Protein AF-A0A933CTC1-F1 (afdb_monomer)

pLDDT: mean 78.0, std 17.86, range [38.78, 96.69]

Solvent-accessible surface area (backbone atoms only — not comparable to full-atom values): 8251 Å² total; per-residue (Å²): 125,55,72,43,81,31,97,53,29,68,60,52,48,50,54,40,37,76,73,68,24,50,52,48,71,61,61,88,62,86,81,54,78,80,49,55,44,74,33,27,29,44,41,97,91,47,62,40,29,49,30,32,75,90,43,45,88,72,47,87,87,56,53,71,68,67,48,43,73,72,72,48,79,90,78,82,81,82,68,85,64,52,72,64,56,78,40,74,60,32,56,50,54,51,48,53,52,52,49,51,52,53,50,50,54,52,50,52,63,58,52,74,74,55,83,74,81,84,77,66,95,67,94,69,85,82,78,90,76,90,132

Secondary structure (DSSP, 8-state):
--EEEESSHHHHHHHHHHTT-EESS----SS-TTS-TTTEEEETTEEEEEEEGGGGGG-SSS-HHHHHHHHS-TTSSS--S-GGGGSHHHHHHHHHHHHHHHHHHHHHHHHTTSPPP---SS---------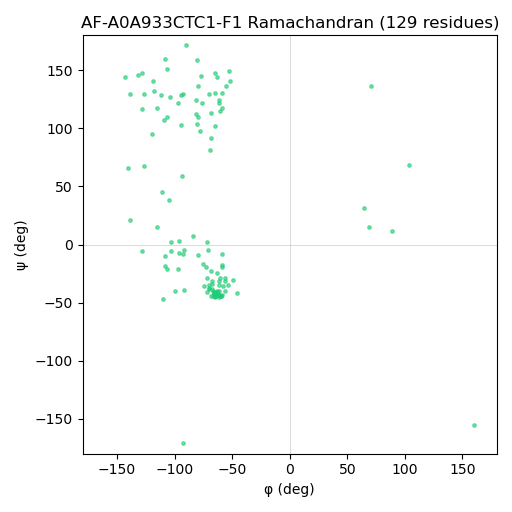

Foldseek 3Di:
DAEDEDQCLVVVQVVVVVVVKDAQPQPDDPDCVQADRNQWIDDPVGIYGYHYPVCQCSDDPDDPVNVCVPPPPPDDPPCVVPCVCVDPVVVVVVVVVVVVVVVVVVVVVVVVPDDDDDDDPDPDDDDDDDD

Radius of gyration: 32.39 Å; Cα contacts (8 Å, |Δi|>4): 116; chains: 1; bounding box: 46×61×82 Å

Sequence (131 aa):
MPEQISKYPEVTLEVLKGAGAVCGQGAQQKILKKCPADRFCSLPTGEICVYGIKQIPQMTQITRQELAQVVCPKGEKAAVISPALAGVDGLMLGALFLAGLAVGTTWQKLRTGAPRPHVNADGQREKREGE

Structure (mmCIF, N/CA/C/O backbone):
data_AF-A0A933CTC1-F1
#
_entry.id   AF-A0A933CTC1-F1
#
loop_
_atom_site.group_PDB
_atom_site.id
_atom_site.type_symbol
_atom_site.label_atom_id
_atom_site.label_alt_id
_atom_site.label_comp_id
_atom_site.label_asym_id
_atom_site.label_entity_id
_atom_site.label_seq_id
_atom_site.pdbx_PDB_ins_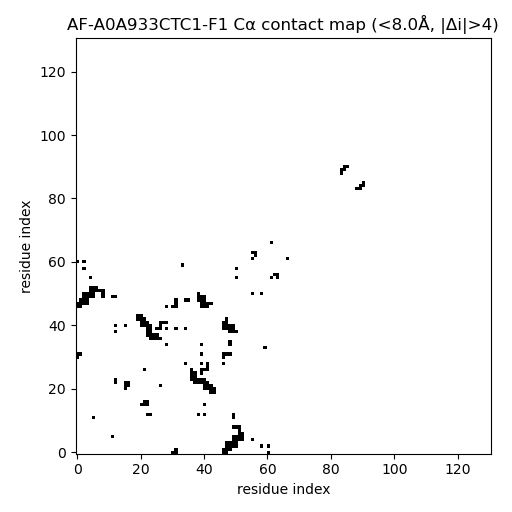code
_atom_site.Cartn_x
_atom_site.Cartn_y
_atom_site.Cartn_z
_atom_site.occupancy
_atom_site.B_iso_or_equiv
_atom_site.auth_seq_id
_atom_site.auth_comp_id
_atom_site.auth_asym_id
_atom_site.auth_atom_id
_atom_site.pdbx_PDB_model_num
ATOM 1 N N . MET A 1 1 ? 6.375 0.234 12.278 1.00 59.88 1 MET A N 1
ATOM 2 C CA . MET A 1 1 ? 5.078 0.650 11.700 1.00 59.88 1 MET A CA 1
ATOM 3 C C . MET A 1 1 ? 4.687 -0.487 10.750 1.00 59.88 1 MET A C 1
ATOM 5 O O . MET A 1 1 ? 5.509 -0.916 9.967 1.00 59.88 1 MET A O 1
ATOM 9 N N . PRO A 1 2 ? 3.572 -1.199 10.909 1.00 85.75 2 PRO A N 1
ATOM 10 C CA . PRO A 1 2 ? 3.275 -2.283 9.965 1.00 85.75 2 PRO A CA 1
ATOM 11 C C . PRO A 1 2 ? 2.694 -1.695 8.674 1.00 85.75 2 PRO A C 1
ATOM 13 O O . PRO A 1 2 ? 1.582 -1.172 8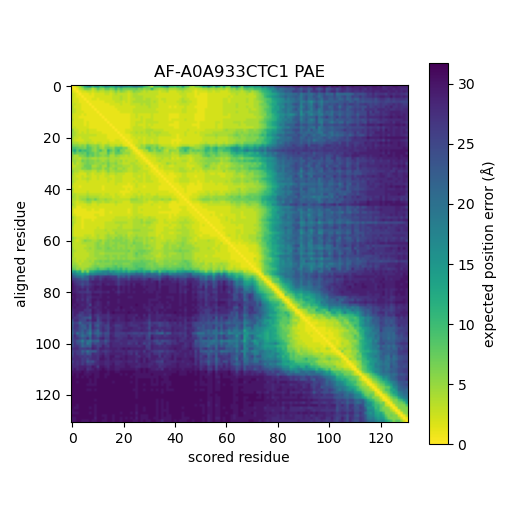.675 1.00 85.75 2 PRO A O 1
ATOM 16 N N . GLU A 1 3 ? 3.456 -1.732 7.580 1.00 91.81 3 GLU A N 1
ATOM 17 C CA . GLU A 1 3 ? 2.951 -1.426 6.236 1.00 91.81 3 GLU A CA 1
ATOM 18 C C . GLU A 1 3 ? 2.961 -2.721 5.419 1.00 91.81 3 GLU A C 1
ATOM 20 O O . GLU A 1 3 ? 3.978 -3.412 5.362 1.00 91.81 3 GLU A O 1
ATOM 25 N N . GLN A 1 4 ? 1.835 -3.057 4.794 1.00 92.81 4 GLN A N 1
ATOM 26 C CA . GLN A 1 4 ? 1.677 -4.263 3.985 1.00 92.81 4 GLN A CA 1
ATOM 27 C C . GLN A 1 4 ? 1.352 -3.890 2.540 1.00 92.81 4 GLN A C 1
ATOM 29 O O . GLN A 1 4 ? 0.447 -3.097 2.284 1.00 92.81 4 GLN A O 1
ATOM 34 N N . ILE A 1 5 ? 2.055 -4.513 1.592 1.00 94.38 5 ILE A N 1
ATOM 35 C CA . ILE A 1 5 ? 1.757 -4.417 0.160 1.00 94.38 5 ILE A CA 1
ATOM 36 C C . ILE A 1 5 ? 0.835 -5.578 -0.221 1.00 94.38 5 ILE A C 1
ATOM 38 O O . ILE A 1 5 ? 1.125 -6.736 0.073 1.00 94.38 5 ILE A O 1
ATOM 42 N N . SER A 1 6 ? -0.267 -5.280 -0.903 1.00 95.19 6 SER A N 1
ATOM 43 C CA . SER A 1 6 ? -1.226 -6.257 -1.416 1.00 95.19 6 SER A CA 1
ATOM 44 C C . SER A 1 6 ? -1.490 -6.022 -2.901 1.00 95.19 6 SER A C 1
ATOM 46 O O . SER A 1 6 ? -1.489 -4.892 -3.389 1.00 95.19 6 SER A O 1
ATOM 48 N N . LYS A 1 7 ? -1.759 -7.096 -3.649 1.00 95.88 7 LYS A N 1
ATOM 49 C CA . LYS A 1 7 ? -2.299 -6.982 -5.014 1.00 95.88 7 LYS A CA 1
ATOM 50 C C . LYS A 1 7 ? -3.764 -6.527 -5.000 1.00 95.88 7 LYS A C 1
ATOM 52 O O . LYS A 1 7 ? -4.198 -5.856 -5.931 1.00 95.88 7 LYS A O 1
ATOM 57 N N . TYR A 1 8 ? -4.490 -6.868 -3.936 1.00 96.69 8 TYR A N 1
ATOM 58 C CA . TYR A 1 8 ? -5.908 -6.566 -3.748 1.00 96.69 8 TYR A CA 1
ATOM 59 C C . TYR A 1 8 ? -6.114 -5.854 -2.404 1.00 96.69 8 TYR A C 1
ATOM 61 O O . TYR A 1 8 ? -6.689 -6.438 -1.484 1.00 96.69 8 TYR A O 1
ATOM 69 N N . PRO A 1 9 ? -5.606 -4.616 -2.254 1.00 95.94 9 PRO A N 1
ATOM 70 C CA . PRO A 1 9 ? -5.685 -3.887 -0.989 1.00 95.94 9 PRO A CA 1
ATOM 71 C C . PRO A 1 9 ? -7.122 -3.788 -0.458 1.00 95.94 9 PRO A C 1
ATOM 73 O O . PRO A 1 9 ? -7.345 -3.920 0.736 1.00 95.94 9 PRO A O 1
ATOM 76 N N . GLU A 1 10 ? -8.101 -3.667 -1.344 1.00 95.56 10 GLU A N 1
ATOM 77 C CA . GLU A 1 10 ? -9.501 -3.417 -1.008 1.00 95.56 10 GLU A CA 1
ATOM 78 C C . GLU A 1 10 ? -10.127 -4.667 -0.386 1.00 95.56 10 GLU A C 1
ATOM 80 O O . GLU A 1 10 ? -10.795 -4.576 0.640 1.00 95.56 10 GLU A O 1
ATOM 85 N N . VAL A 1 11 ? -9.797 -5.841 -0.936 1.00 96.38 11 VAL A N 1
ATOM 86 C CA . VAL A 1 11 ? -10.169 -7.142 -0.366 1.00 96.38 11 VAL A CA 1
ATOM 87 C C . VAL A 1 11 ? -9.473 -7.349 0.977 1.00 96.38 11 VAL A C 1
ATOM 89 O O . VAL A 1 11 ? -10.083 -7.813 1.931 1.00 96.38 11 VAL A O 1
ATOM 92 N N . THR A 1 12 ? -8.196 -6.972 1.093 1.00 96.06 12 THR A N 1
ATOM 93 C CA . THR A 1 12 ? -7.474 -7.059 2.370 1.00 96.06 12 THR A CA 1
ATOM 94 C C . THR A 1 12 ? -8.125 -6.179 3.443 1.00 96.06 12 THR A C 1
ATOM 96 O O . THR A 1 12 ? -8.319 -6.637 4.565 1.00 96.06 12 THR A O 1
ATOM 99 N N . LEU A 1 13 ? -8.516 -4.946 3.108 1.00 95.06 13 LEU A N 1
ATOM 100 C CA . LEU A 1 13 ? -9.244 -4.059 4.018 1.00 95.06 13 LEU A CA 1
ATOM 101 C C . LEU A 1 13 ? -10.600 -4.655 4.422 1.00 95.06 13 LEU A C 1
ATOM 103 O O . LEU A 1 13 ? -10.982 -4.549 5.584 1.00 95.06 13 LEU A O 1
ATOM 107 N N . GLU A 1 14 ? -11.325 -5.285 3.497 1.00 95.56 14 GLU A N 1
ATOM 108 C CA . GLU A 1 14 ? -12.599 -5.957 3.781 1.00 95.56 14 GLU A CA 1
ATOM 109 C C . GLU A 1 14 ? -12.431 -7.153 4.726 1.00 95.56 14 GLU A C 1
ATOM 111 O O . GLU A 1 14 ? -13.157 -7.262 5.712 1.00 95.56 14 GLU A O 1
ATOM 116 N N . VAL A 1 15 ? -11.419 -7.993 4.497 1.00 95.81 15 VAL A N 1
ATOM 117 C CA . VAL A 1 15 ? -11.081 -9.115 5.389 1.00 95.81 15 VAL A CA 1
ATOM 118 C C . VAL A 1 15 ? -10.740 -8.612 6.791 1.00 95.81 15 VAL A C 1
ATOM 120 O O . VAL A 1 15 ? -11.228 -9.158 7.780 1.00 95.81 15 VAL A O 1
ATOM 123 N N . LEU A 1 16 ? -9.949 -7.541 6.894 1.00 94.94 16 LEU A N 1
ATOM 124 C CA . LEU A 1 16 ? -9.611 -6.937 8.182 1.00 94.94 16 LEU A CA 1
ATOM 125 C C . LEU A 1 16 ? -10.851 -6.373 8.886 1.00 94.94 16 LEU A C 1
ATOM 127 O O . LEU A 1 16 ? -11.008 -6.586 10.086 1.00 94.94 16 LEU A O 1
ATOM 131 N N . LYS A 1 17 ? -11.765 -5.721 8.155 1.00 94.12 17 LYS A N 1
ATOM 132 C CA . LYS A 1 17 ? -13.058 -5.277 8.705 1.00 94.12 17 LYS A CA 1
ATOM 133 C C . LYS A 1 17 ? -13.885 -6.450 9.225 1.00 94.12 17 LYS A C 1
ATOM 135 O O . LYS A 1 17 ? -14.408 -6.372 10.332 1.00 94.12 17 LYS A O 1
ATOM 140 N N . GLY A 1 18 ? -13.958 -7.547 8.469 1.00 94.25 18 GLY A N 1
ATOM 141 C CA . GLY A 1 18 ? -14.629 -8.781 8.890 1.00 94.25 18 GLY A CA 1
ATOM 142 C C . GLY A 1 18 ? -14.019 -9.402 10.152 1.00 94.25 18 GLY A C 1
ATOM 143 O O . GLY A 1 18 ? -14.733 -9.997 10.952 1.00 94.25 18 GLY A O 1
ATOM 144 N N . ALA A 1 19 ? -12.719 -9.194 10.376 1.00 92.88 19 ALA A N 1
ATOM 145 C CA . ALA A 1 19 ? -12.005 -9.590 11.590 1.00 92.88 19 ALA A CA 1
ATOM 146 C C . ALA A 1 19 ? -12.124 -8.575 12.751 1.00 92.88 19 ALA A C 1
ATOM 148 O O . ALA A 1 19 ? -11.447 -8.722 13.768 1.00 92.88 19 ALA A O 1
ATOM 149 N N . GLY A 1 20 ? -12.964 -7.542 12.616 1.00 91.69 20 GLY A N 1
ATOM 150 C CA . GLY A 1 20 ? -13.211 -6.540 13.656 1.00 91.69 20 GLY A CA 1
ATOM 151 C C . GLY A 1 20 ? -12.274 -5.330 13.627 1.00 91.69 20 GLY A C 1
ATOM 152 O O . GLY A 1 20 ? -12.261 -4.552 14.580 1.00 91.69 20 GLY A O 1
ATOM 153 N N . ALA A 1 21 ? -11.490 -5.143 12.562 1.00 94.06 21 ALA A N 1
ATOM 154 C CA . ALA A 1 21 ? -10.695 -3.932 12.388 1.00 94.06 21 ALA A CA 1
ATOM 155 C C . ALA A 1 21 ? -11.558 -2.746 11.929 1.00 94.06 21 ALA A C 1
ATOM 157 O O . ALA A 1 21 ? -12.457 -2.879 11.097 1.00 94.06 21 ALA A O 1
ATOM 158 N N . VAL A 1 22 ? -11.222 -1.545 12.395 1.00 93.88 22 VAL A N 1
ATOM 159 C CA . VAL A 1 22 ? -11.821 -0.297 11.909 1.00 93.88 22 VAL A CA 1
ATOM 160 C C . VAL A 1 22 ? -10.924 0.278 10.819 1.00 93.88 22 VAL A C 1
ATOM 162 O O . VAL A 1 22 ? -9.869 0.846 11.104 1.00 93.88 22 VAL A O 1
ATOM 165 N N . CYS A 1 23 ? -11.337 0.113 9.562 1.00 93.25 23 CYS A N 1
ATOM 166 C CA . CYS A 1 23 ? -10.542 0.470 8.386 1.00 93.25 23 CYS A CA 1
ATOM 167 C C . CYS A 1 23 ? -11.214 1.534 7.515 1.00 93.25 23 CYS A C 1
ATOM 169 O O . CYS A 1 23 ? -12.416 1.449 7.251 1.00 93.25 23 CYS A O 1
ATOM 171 N N . GLY A 1 24 ? -10.434 2.479 6.982 1.00 83.31 24 GLY A N 1
ATOM 172 C CA . GLY A 1 24 ? -10.905 3.436 5.969 1.00 83.31 24 GLY A CA 1
ATOM 173 C C . GLY A 1 24 ? -11.918 4.472 6.470 1.00 83.31 24 GLY A C 1
ATOM 174 O O . GLY A 1 24 ? -12.600 5.102 5.671 1.00 83.31 24 GLY A O 1
ATOM 175 N N . GLN A 1 25 ? -12.047 4.620 7.790 1.00 82.50 25 GLN A N 1
ATOM 176 C CA . GLN A 1 25 ? -13.008 5.517 8.448 1.00 82.50 25 GLN A CA 1
ATOM 177 C C . GLN A 1 25 ? -12.310 6.642 9.228 1.00 82.50 25 GLN A C 1
ATOM 179 O O . GLN A 1 25 ? -12.920 7.276 10.082 1.00 82.50 25 GLN A O 1
ATOM 184 N N . GLY A 1 26 ? -11.012 6.869 8.988 1.00 74.94 26 GLY A N 1
ATOM 185 C CA . GLY A 1 26 ? -10.248 7.879 9.729 1.00 74.94 26 GLY A CA 1
ATOM 186 C C . GLY A 1 26 ? -10.121 7.569 11.224 1.00 74.94 26 GLY A C 1
ATOM 187 O O . GLY A 1 26 ? -10.070 8.487 12.039 1.00 74.94 26 GLY A O 1
ATOM 188 N N . ALA A 1 27 ? -10.084 6.281 11.588 1.00 82.94 27 ALA A N 1
ATOM 189 C CA . ALA A 1 27 ? -9.862 5.852 12.963 1.00 82.94 27 ALA A CA 1
ATOM 190 C C . ALA A 1 27 ? -8.589 6.491 13.543 1.00 82.94 27 ALA A C 1
ATOM 192 O O . ALA A 1 27 ? -7.628 6.775 12.823 1.00 82.94 27 ALA A O 1
ATOM 193 N N . GLN A 1 28 ? -8.591 6.726 14.855 1.00 84.50 28 GLN A N 1
ATOM 194 C CA . GLN A 1 28 ? -7.502 7.432 15.517 1.00 84.50 28 GLN A CA 1
ATOM 195 C C . GLN A 1 28 ? -6.181 6.671 15.346 1.00 84.50 28 GLN A C 1
ATOM 197 O O . GLN A 1 28 ? -6.006 5.578 15.877 1.00 84.50 28 GLN A O 1
ATOM 202 N N . GLN A 1 29 ? -5.236 7.282 14.634 1.00 89.31 29 GLN A N 1
ATOM 203 C CA . GLN A 1 29 ? -3.897 6.736 14.439 1.00 89.31 29 GLN A CA 1
ATOM 204 C C . GLN A 1 29 ? -3.057 7.055 15.674 1.00 89.31 29 GLN A C 1
ATOM 206 O O . GLN A 1 29 ? -2.755 8.225 15.928 1.00 89.31 29 GLN A O 1
ATOM 211 N N . LYS A 1 30 ? -2.676 6.058 16.468 1.00 86.81 30 LYS A N 1
ATOM 212 C CA . LYS A 1 30 ? -1.789 6.207 17.632 1.00 86.81 30 LYS A CA 1
ATOM 213 C C . LYS A 1 30 ? -0.333 5.994 17.236 1.00 86.81 30 LYS A C 1
ATOM 215 O O . LYS A 1 30 ? 0.517 6.754 17.693 1.00 86.81 30 LYS A O 1
ATOM 220 N N . ILE A 1 31 ? -0.063 5.036 16.352 1.00 85.94 31 ILE A N 1
ATOM 221 C CA . ILE A 1 31 ? 1.285 4.621 15.944 1.00 85.94 31 ILE A CA 1
ATOM 222 C C . ILE A 1 31 ? 1.562 5.041 14.495 1.00 85.94 31 ILE A C 1
ATOM 224 O O . ILE A 1 31 ? 2.605 5.630 14.209 1.00 85.94 31 ILE A O 1
ATOM 228 N N . LEU A 1 32 ? 0.637 4.790 13.565 1.00 84.50 32 LEU A N 1
ATOM 229 C CA . LEU A 1 32 ? 0.873 4.979 12.129 1.00 84.50 32 LEU A CA 1
ATOM 230 C C . LEU A 1 32 ? 0.434 6.358 11.620 1.00 84.50 32 LEU A C 1
ATOM 232 O O . LEU A 1 32 ? -0.361 6.448 10.697 1.00 84.50 32 LEU A O 1
ATOM 236 N N . LYS A 1 33 ? 0.990 7.441 12.177 1.00 87.75 33 LYS A N 1
ATOM 237 C CA . LYS A 1 33 ? 0.579 8.847 11.924 1.00 87.75 33 LYS A CA 1
ATOM 238 C C . LYS A 1 33 ? 0.643 9.337 10.469 1.00 87.75 33 LYS A C 1
ATOM 240 O O . LYS A 1 33 ? 0.113 10.398 10.159 1.00 87.75 33 LYS A O 1
ATOM 245 N N . LYS A 1 34 ? 1.377 8.633 9.606 1.00 88.31 34 LYS A N 1
ATOM 246 C CA . LYS A 1 34 ? 1.569 8.987 8.188 1.00 88.31 34 LYS A CA 1
ATOM 247 C C . LYS A 1 34 ? 0.720 8.128 7.250 1.00 88.31 34 LYS A C 1
ATOM 249 O O . LYS A 1 34 ? 0.817 8.271 6.036 1.00 88.31 34 LYS A O 1
ATOM 254 N N . CYS A 1 35 ? -0.088 7.228 7.805 1.00 89.50 35 CYS A N 1
ATOM 255 C CA . CYS A 1 35 ? -0.930 6.349 7.021 1.00 89.50 35 CYS A CA 1
ATOM 256 C C . CYS A 1 35 ? -2.064 7.146 6.365 1.00 89.50 35 CYS A C 1
ATOM 258 O O . CYS A 1 35 ? -2.779 7.862 7.076 1.00 89.50 35 CYS A O 1
ATOM 260 N N . PRO A 1 36 ? -2.297 7.010 5.051 1.00 90.12 36 PRO A N 1
ATOM 261 C CA . PRO A 1 36 ? -3.500 7.538 4.428 1.00 90.12 36 PRO A CA 1
ATOM 262 C C . PRO A 1 36 ? -4.750 6.983 5.118 1.00 90.12 36 PRO A C 1
ATOM 264 O O . PRO A 1 36 ? -4.828 5.792 5.425 1.00 90.12 36 PRO A O 1
ATOM 267 N N . ALA A 1 37 ? -5.731 7.846 5.381 1.00 90.50 37 ALA A N 1
ATOM 268 C CA . ALA A 1 37 ? -6.908 7.487 6.171 1.00 90.50 37 ALA A CA 1
ATOM 269 C C . ALA A 1 37 ? -7.739 6.352 5.543 1.00 90.50 37 ALA A C 1
ATOM 271 O O . ALA A 1 37 ? -8.323 5.551 6.270 1.00 90.50 37 ALA A O 1
ATOM 272 N N . ASP A 1 38 ? -7.758 6.257 4.212 1.00 92.12 38 ASP A N 1
ATOM 273 C CA . ASP A 1 38 ? -8.437 5.215 3.434 1.00 92.12 38 ASP A CA 1
ATOM 274 C C . ASP A 1 38 ? -7.698 3.864 3.453 1.00 92.12 38 ASP A C 1
ATOM 276 O O . ASP A 1 38 ? -8.289 2.830 3.148 1.00 92.12 38 ASP A O 1
ATOM 280 N N . ARG A 1 39 ? -6.416 3.863 3.840 1.00 93.62 39 ARG A N 1
ATOM 281 C CA . ARG A 1 39 ? -5.533 2.682 3.897 1.00 93.62 39 ARG A CA 1
ATOM 282 C C . ARG A 1 39 ? -5.210 2.226 5.312 1.00 93.62 39 ARG A C 1
ATOM 284 O O . ARG A 1 39 ? -4.636 1.154 5.498 1.00 93.62 39 ARG A O 1
ATOM 291 N N . PHE A 1 40 ? -5.572 3.039 6.294 1.00 94.94 40 PHE A N 1
ATOM 292 C CA . PHE A 1 40 ? -5.366 2.765 7.701 1.00 94.94 40 PHE A CA 1
ATOM 293 C C . PHE A 1 40 ? -6.425 1.809 8.250 1.00 94.94 40 PHE A C 1
ATOM 295 O O . PHE A 1 40 ? -7.625 1.991 8.019 1.00 94.94 40 PHE A O 1
ATOM 302 N N . CYS A 1 41 ? -5.966 0.845 9.044 1.00 94.88 41 CYS A N 1
ATOM 303 C CA . CYS A 1 41 ? -6.786 -0.033 9.862 1.00 94.88 41 CYS A CA 1
ATOM 304 C C . CYS A 1 41 ? -6.311 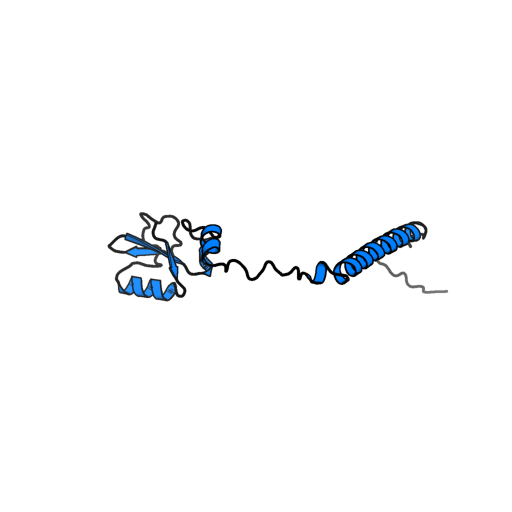-0.000 11.316 1.00 94.88 41 CYS A C 1
ATOM 306 O O . CYS A 1 41 ? -5.133 -0.236 11.601 1.00 94.88 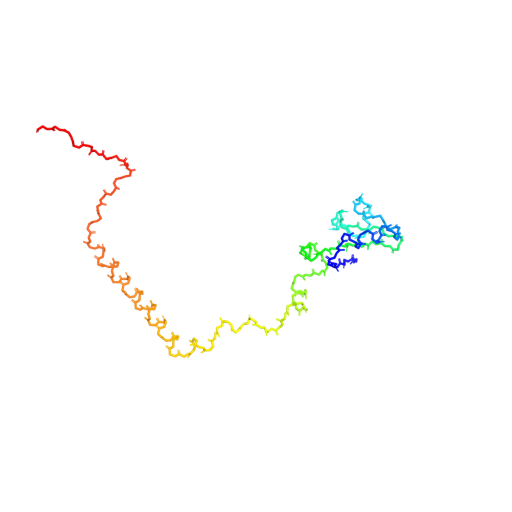41 CYS A O 1
ATOM 308 N N . SER A 1 42 ? -7.250 0.212 12.235 1.00 94.75 42 SER A N 1
ATOM 309 C CA . SER A 1 42 ? -7.052 -0.011 13.666 1.00 94.75 42 SER A CA 1
ATOM 310 C C . SER A 1 42 ? -7.591 -1.391 14.043 1.00 94.75 42 SER A C 1
ATOM 312 O O . SER A 1 42 ? -8.759 -1.689 13.796 1.00 94.75 42 SER A O 1
ATOM 314 N N . LEU A 1 43 ? -6.735 -2.240 14.605 1.00 92.50 43 LEU A N 1
ATOM 315 C CA . LEU A 1 43 ? -7.044 -3.582 15.094 1.00 92.50 43 LEU A CA 1
ATOM 316 C C . LEU A 1 43 ? -7.010 -3.603 16.630 1.00 92.50 43 LEU A C 1
ATOM 318 O O . LEU A 1 43 ? -6.307 -2.792 17.236 1.00 92.50 43 LEU A O 1
ATOM 322 N N . PRO A 1 44 ? -7.659 -4.587 17.283 1.00 88.75 44 PRO A N 1
ATOM 323 C CA . PRO A 1 44 ? -7.535 -4.776 18.731 1.00 88.75 44 PRO A CA 1
ATOM 324 C C . PRO A 1 44 ? -6.083 -4.949 19.200 1.00 88.75 44 PRO A C 1
ATOM 326 O O . PRO A 1 44 ? -5.727 -4.548 20.303 1.00 88.75 44 PRO A O 1
ATOM 329 N N . THR A 1 45 ? -5.240 -5.540 18.351 1.00 89.50 45 THR A N 1
ATOM 330 C CA . THR A 1 45 ? -3.837 -5.855 18.646 1.00 89.50 45 THR A CA 1
ATOM 331 C C . THR A 1 45 ? -2.846 -4.807 18.145 1.00 89.50 45 THR A C 1
ATOM 333 O O . THR A 1 45 ? -1.658 -4.910 18.446 1.00 89.50 45 THR A O 1
ATOM 336 N N . GLY A 1 46 ? -3.283 -3.801 17.382 1.00 91.25 46 GLY A N 1
ATOM 337 C CA . GLY A 1 46 ? -2.367 -2.815 16.817 1.00 91.25 46 GLY A CA 1
ATOM 338 C C . GLY A 1 46 ? -2.927 -2.043 15.631 1.00 91.25 46 GLY A C 1
ATOM 339 O O . GLY A 1 46 ? -4.128 -1.877 15.470 1.00 91.25 46 GLY A O 1
ATOM 340 N N . GLU A 1 47 ? -2.032 -1.541 14.792 1.00 93.00 47 GLU A N 1
ATOM 341 C CA . GLU A 1 47 ? -2.372 -0.726 13.628 1.00 93.00 47 GLU A CA 1
ATOM 342 C C . GLU A 1 47 ? -1.633 -1.247 12.400 1.00 93.00 47 GLU A C 1
ATOM 344 O O . GLU A 1 47 ? -0.491 -1.701 12.512 1.00 93.00 47 GLU A O 1
ATOM 349 N N . ILE A 1 48 ? -2.263 -1.152 11.230 1.00 93.94 48 ILE A N 1
ATOM 350 C CA . ILE A 1 48 ? -1.657 -1.546 9.955 1.00 93.94 48 ILE A CA 1
ATOM 351 C C . ILE A 1 48 ? -2.081 -0.600 8.830 1.00 93.94 48 ILE A C 1
ATOM 353 O O . ILE A 1 48 ? -3.220 -0.127 8.788 1.00 93.94 48 ILE A O 1
ATOM 357 N N . CYS A 1 49 ? -1.158 -0.345 7.907 1.00 94.25 49 CYS A N 1
ATOM 358 C CA . CYS A 1 49 ? -1.444 0.303 6.633 1.00 94.25 49 CYS A CA 1
ATOM 359 C C . CYS A 1 49 ? -1.445 -0.729 5.515 1.00 94.25 49 CYS A C 1
ATOM 361 O O . CYS A 1 49 ? -0.459 -1.447 5.332 1.00 94.25 49 CYS A O 1
ATOM 363 N N . VAL A 1 50 ? -2.523 -0.769 4.740 1.00 95.69 50 VAL A N 1
ATOM 364 C CA . VAL A 1 50 ? -2.654 -1.675 3.599 1.00 95.69 50 VAL A CA 1
ATOM 365 C C . VAL A 1 50 ? -2.529 -0.880 2.306 1.00 95.69 50 VAL A C 1
ATOM 367 O O . VAL A 1 50 ? -3.423 -0.123 1.930 1.00 95.69 50 VAL A O 1
ATOM 370 N N . TYR A 1 51 ? -1.422 -1.079 1.600 1.00 95.25 51 TYR A N 1
ATOM 371 C CA . TYR A 1 51 ? -1.126 -0.429 0.328 1.00 95.25 51 TYR A CA 1
ATOM 372 C C . TYR A 1 51 ? -1.268 -1.397 -0.840 1.00 95.25 51 TYR A C 1
ATOM 374 O O . TYR A 1 51 ? -1.027 -2.597 -0.723 1.00 95.25 51 TYR A O 1
ATOM 382 N N . GLY A 1 52 ? -1.620 -0.862 -2.002 1.00 94.94 52 GLY A N 1
ATOM 383 C CA . GLY A 1 52 ? -1.463 -1.551 -3.273 1.00 94.94 52 GLY A CA 1
ATOM 384 C C . GLY A 1 52 ? -0.116 -1.274 -3.919 1.00 94.94 52 GLY A C 1
ATOM 385 O O . GLY A 1 52 ? 0.626 -0.373 -3.529 1.00 94.94 52 GLY A O 1
ATOM 386 N N . ILE A 1 53 ? 0.160 -2.003 -4.999 1.00 93.25 53 ILE A N 1
ATOM 387 C CA . ILE A 1 53 ? 1.390 -1.849 -5.790 1.00 93.25 53 ILE A CA 1
ATOM 388 C C . ILE A 1 53 ? 1.559 -0.398 -6.284 1.00 93.25 53 ILE A C 1
ATOM 390 O O . ILE A 1 53 ? 2.647 0.167 -6.240 1.00 93.25 53 ILE A O 1
ATOM 394 N N . LYS A 1 54 ? 0.471 0.262 -6.702 1.00 92.38 54 LYS A N 1
ATOM 395 C CA . LYS A 1 54 ? 0.525 1.656 -7.177 1.00 92.38 54 LYS A CA 1
ATOM 396 C C . LYS A 1 54 ? 0.837 2.661 -6.062 1.00 92.38 54 LYS A C 1
ATOM 398 O O . LYS A 1 54 ? 1.324 3.748 -6.360 1.00 92.38 54 LYS A O 1
ATOM 403 N N . GLN A 1 55 ? 0.572 2.309 -4.803 1.00 92.56 55 GLN A N 1
ATOM 404 C CA . GLN A 1 55 ? 0.823 3.165 -3.644 1.00 92.56 55 GLN A CA 1
ATOM 405 C C . GLN A 1 55 ? 2.155 2.874 -2.938 1.00 92.56 55 GLN A C 1
ATOM 407 O O . GLN A 1 55 ? 2.460 3.558 -1.968 1.00 92.56 55 GLN A O 1
ATOM 412 N N . ILE A 1 56 ? 2.990 1.953 -3.439 1.00 91.50 56 ILE A N 1
ATOM 413 C CA . ILE A 1 56 ? 4.352 1.725 -2.914 1.00 91.50 56 ILE A CA 1
ATOM 414 C C . ILE A 1 56 ? 5.129 3.040 -2.693 1.00 91.50 56 ILE A C 1
ATOM 416 O O . ILE A 1 56 ? 5.747 3.191 -1.647 1.00 91.50 56 ILE A O 1
ATOM 420 N N . PRO A 1 57 ? 5.079 4.045 -3.592 1.00 90.94 57 PRO A N 1
ATOM 421 C CA . PRO A 1 57 ? 5.739 5.330 -3.356 1.00 90.94 57 PRO A CA 1
ATOM 422 C C . PRO A 1 57 ? 5.321 6.118 -2.112 1.00 90.94 57 PRO A C 1
ATOM 424 O O . PRO A 1 57 ? 6.021 7.057 -1.750 1.00 90.94 57 PRO A O 1
ATOM 427 N N . GLN A 1 58 ? 4.154 5.816 -1.548 1.00 90.44 58 GLN A N 1
ATOM 428 C CA . GLN A 1 58 ? 3.579 6.496 -0.386 1.00 90.44 58 GLN A CA 1
ATOM 429 C C . GLN A 1 58 ? 3.965 5.802 0.926 1.00 90.44 58 GLN A C 1
ATOM 431 O O . GLN A 1 58 ? 3.667 6.322 2.000 1.00 90.44 58 GLN A O 1
ATOM 436 N N . MET A 1 59 ? 4.598 4.629 0.837 1.00 90.25 59 MET A N 1
ATOM 437 C CA . MET A 1 59 ? 5.139 3.906 1.979 1.00 90.25 59 MET A CA 1
ATOM 438 C C . MET A 1 59 ? 6.276 4.697 2.615 1.00 90.25 59 MET A C 1
ATOM 440 O O . MET A 1 59 ? 7.017 5.412 1.936 1.00 90.25 59 MET A O 1
ATOM 444 N N . THR A 1 60 ? 6.418 4.565 3.928 1.00 88.38 60 THR A N 1
ATOM 445 C CA . THR A 1 60 ? 7.435 5.303 4.685 1.00 88.38 60 THR A CA 1
ATOM 446 C C . THR A 1 60 ? 8.571 4.420 5.171 1.00 88.38 60 THR A C 1
ATOM 448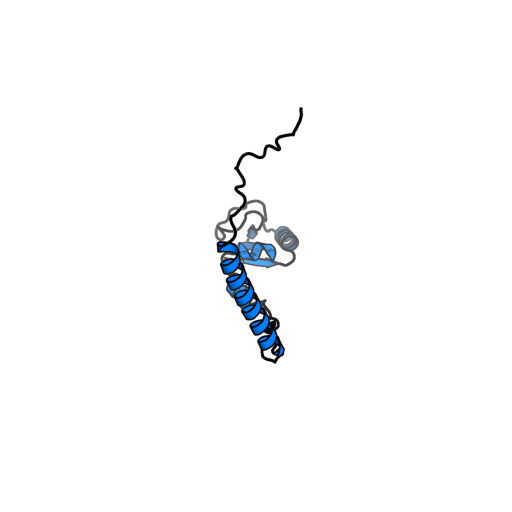 O O . THR A 1 60 ? 9.637 4.943 5.490 1.00 88.38 60 THR A O 1
ATOM 451 N N . GLN A 1 61 ? 8.371 3.100 5.208 1.00 87.50 61 GLN A N 1
ATOM 452 C CA . GLN A 1 61 ? 9.387 2.163 5.697 1.00 87.50 61 GLN A CA 1
ATOM 453 C C . GLN A 1 61 ? 10.075 1.356 4.611 1.00 87.50 61 GLN A C 1
ATOM 455 O O . GLN A 1 61 ? 11.152 0.837 4.868 1.00 87.50 61 GLN A O 1
ATOM 460 N N . ILE A 1 62 ? 9.463 1.229 3.433 1.00 88.44 62 ILE A N 1
ATOM 461 C CA . ILE A 1 62 ? 10.074 0.538 2.298 1.00 88.44 62 ILE A CA 1
ATOM 462 C C . ILE A 1 62 ? 10.296 1.554 1.189 1.00 88.44 62 ILE A C 1
ATOM 464 O O . ILE A 1 62 ? 9.348 2.135 0.657 1.00 88.44 62 ILE A O 1
ATOM 468 N N . THR A 1 63 ? 11.556 1.767 0.830 1.00 88.44 63 THR A N 1
ATOM 469 C CA . THR A 1 63 ? 11.931 2.643 -0.279 1.00 88.44 63 THR A CA 1
ATOM 470 C C . THR A 1 63 ? 11.789 1.926 -1.620 1.00 88.44 63 THR A C 1
ATOM 472 O O . THR A 1 63 ? 11.837 0.697 -1.730 1.00 88.44 63 THR A O 1
ATOM 475 N N . ARG A 1 64 ? 11.662 2.705 -2.701 1.00 88.62 64 ARG A N 1
ATOM 476 C CA . ARG A 1 64 ? 11.610 2.149 -4.063 1.00 88.62 64 ARG A CA 1
ATOM 477 C C . ARG A 1 64 ? 12.893 1.394 -4.413 1.00 88.62 64 ARG A C 1
ATOM 479 O O . ARG A 1 64 ? 12.832 0.411 -5.140 1.00 88.62 64 ARG A O 1
ATOM 486 N N . GLN A 1 65 ? 14.035 1.865 -3.919 1.00 89.69 65 GLN A N 1
ATOM 487 C CA . GLN A 1 65 ? 15.351 1.289 -4.169 1.00 89.69 65 GLN A CA 1
ATOM 488 C C . GLN A 1 65 ? 15.495 -0.075 -3.494 1.00 89.69 65 GLN A C 1
ATOM 490 O O . GLN A 1 65 ? 15.961 -1.010 -4.138 1.00 89.69 65 GLN A O 1
ATOM 495 N N . GLU A 1 66 ? 15.061 -0.206 -2.239 1.00 89.19 66 GLU A N 1
ATOM 496 C CA . GLU A 1 66 ? 15.042 -1.492 -1.529 1.00 89.19 66 GLU A CA 1
ATOM 497 C C . GLU A 1 66 ? 14.130 -2.490 -2.234 1.00 89.19 66 GLU A C 1
ATOM 499 O O . GLU A 1 66 ? 14.529 -3.625 -2.488 1.00 89.19 66 GLU A O 1
ATOM 504 N N . LEU A 1 67 ? 12.931 -2.054 -2.633 1.00 89.75 67 LEU A N 1
ATOM 505 C CA . LEU A 1 67 ? 12.013 -2.936 -3.340 1.00 89.75 67 LEU A CA 1
ATOM 506 C C . LEU A 1 67 ? 12.571 -3.357 -4.706 1.00 89.75 67 LEU A C 1
ATOM 508 O O . LEU A 1 67 ? 12.532 -4.538 -5.045 1.00 89.75 67 LEU A O 1
ATOM 512 N N . ALA A 1 68 ? 13.131 -2.418 -5.474 1.00 89.12 68 ALA A N 1
ATOM 513 C CA . ALA A 1 68 ? 13.706 -2.678 -6.793 1.00 89.12 68 ALA A CA 1
ATOM 514 C C . ALA A 1 68 ? 14.821 -3.731 -6.754 1.00 89.12 68 ALA A C 1
ATOM 516 O O . ALA A 1 68 ? 14.916 -4.544 -7.667 1.00 89.12 68 ALA A O 1
ATOM 517 N N . GLN A 1 69 ? 15.632 -3.776 -5.695 1.00 89.44 69 GLN A N 1
ATOM 518 C CA . GLN A 1 69 ? 16.687 -4.787 -5.549 1.00 89.44 69 GLN A CA 1
ATOM 519 C C . GLN A 1 69 ? 16.153 -6.225 -5.468 1.00 89.44 69 GLN A C 1
ATOM 521 O O . GLN A 1 69 ? 16.892 -7.158 -5.789 1.00 89.44 69 GLN A O 1
ATOM 526 N N . VAL A 1 70 ? 14.900 -6.392 -5.037 1.00 88.75 70 VAL A N 1
ATOM 527 C CA . VAL A 1 70 ? 14.240 -7.691 -4.851 1.00 88.75 70 VAL A CA 1
ATOM 528 C C . VAL A 1 70 ? 13.328 -8.032 -6.028 1.00 88.75 70 VAL A C 1
ATOM 530 O O . VAL A 1 70 ? 13.286 -9.183 -6.452 1.00 88.75 70 VAL A O 1
ATOM 533 N N . VAL A 1 71 ? 12.592 -7.050 -6.559 1.00 87.06 71 VAL A N 1
ATOM 534 C CA . VAL A 1 71 ? 11.545 -7.294 -7.571 1.00 87.06 71 VAL A CA 1
ATOM 535 C C . VAL A 1 71 ? 12.009 -7.078 -9.007 1.00 87.06 71 VAL A C 1
ATOM 537 O O . VAL A 1 71 ? 11.374 -7.594 -9.926 1.00 87.06 71 VAL A O 1
ATOM 540 N N . CYS A 1 72 ? 13.080 -6.311 -9.231 1.00 86.50 72 CYS A N 1
ATOM 541 C CA . CYS A 1 72 ? 13.604 -6.127 -10.577 1.00 86.50 72 CYS A CA 1
ATOM 542 C C . CYS A 1 72 ? 14.481 -7.331 -10.939 1.00 86.50 72 CYS A C 1
ATOM 544 O O . CYS A 1 72 ? 15.455 -7.605 -10.231 1.00 86.50 72 CYS A O 1
ATOM 546 N N . PRO A 1 73 ? 14.201 -8.031 -12.051 1.00 81.69 73 PRO A N 1
ATOM 547 C CA . PRO A 1 73 ? 15.081 -9.085 -12.526 1.00 81.69 73 PRO A CA 1
ATOM 548 C C . PRO A 1 73 ? 16.469 -8.494 -12.797 1.00 81.69 73 PRO A C 1
ATOM 550 O O . PRO A 1 73 ? 16.639 -7.602 -13.636 1.00 81.69 73 PRO A O 1
ATOM 553 N N . LYS A 1 74 ? 17.470 -8.971 -12.051 1.00 71.75 74 LYS A N 1
ATOM 554 C CA . LYS A 1 74 ? 18.879 -8.646 -12.281 1.00 71.75 74 LYS A CA 1
ATOM 555 C C . LYS A 1 74 ? 19.301 -9.298 -13.597 1.00 71.75 74 LYS A C 1
ATOM 557 O O . LYS A 1 74 ? 19.731 -10.441 -13.609 1.00 71.75 74 LYS A O 1
ATOM 562 N N . GLY A 1 75 ? 19.167 -8.559 -14.694 1.00 63.31 75 GLY A N 1
ATOM 563 C CA . GLY A 1 75 ? 19.823 -8.893 -15.955 1.00 63.31 75 GLY A CA 1
ATOM 564 C C . GLY A 1 75 ? 18.940 -9.515 -17.029 1.00 63.31 75 GLY A C 1
ATOM 565 O O . GLY A 1 75 ? 19.194 -10.629 -17.461 1.00 63.31 75 GLY A O 1
ATOM 566 N N . GLU A 1 76 ? 18.005 -8.734 -17.570 1.00 55.91 76 GLU A N 1
ATOM 567 C CA . GLU A 1 76 ? 17.592 -8.940 -18.970 1.00 55.91 76 GLU A CA 1
ATOM 568 C C . GLU A 1 76 ? 17.637 -7.664 -19.825 1.00 55.91 76 GLU A C 1
ATOM 570 O O . GLU A 1 76 ? 17.458 -7.720 -21.036 1.00 55.91 76 GLU A O 1
ATOM 575 N N . LYS A 1 77 ? 17.916 -6.488 -19.240 1.00 54.50 77 LYS A N 1
ATOM 576 C CA . LYS A 1 77 ? 17.935 -5.218 -19.989 1.00 54.50 77 LYS A CA 1
ATOM 577 C C . LYS A 1 77 ? 19.068 -4.287 -19.568 1.00 54.50 77 LYS A C 1
ATOM 579 O O . LYS A 1 77 ? 18.845 -3.198 -19.058 1.00 54.50 77 LYS A O 1
ATOM 584 N N . ALA A 1 78 ? 20.293 -4.727 -19.837 1.00 50.34 78 ALA A N 1
ATOM 585 C CA . ALA A 1 78 ? 21.411 -3.836 -20.161 1.00 50.34 78 ALA A CA 1
ATOM 586 C C . ALA A 1 78 ? 22.273 -4.389 -21.317 1.00 50.34 78 ALA A C 1
ATOM 588 O O . ALA A 1 78 ? 23.412 -3.983 -21.495 1.00 50.34 78 ALA A O 1
ATOM 589 N N . ALA A 1 79 ? 21.708 -5.285 -22.135 1.00 50.91 79 ALA A N 1
ATOM 590 C CA . ALA A 1 79 ? 22.232 -5.649 -23.450 1.00 50.91 79 ALA A CA 1
ATOM 591 C C . ALA A 1 79 ? 21.290 -5.124 -24.550 1.00 50.91 79 ALA A C 1
ATOM 593 O O . ALA A 1 79 ? 20.934 -5.831 -25.482 1.00 50.91 79 ALA A O 1
ATOM 594 N N . VAL A 1 80 ? 20.849 -3.866 -24.432 1.00 51.31 80 VAL A N 1
ATOM 595 C CA . VAL A 1 80 ? 20.350 -3.091 -25.589 1.00 51.31 80 VAL A CA 1
ATOM 596 C C . VAL A 1 80 ? 21.412 -2.065 -25.989 1.00 51.31 80 VAL A C 1
ATOM 598 O O . VAL A 1 80 ? 21.141 -0.927 -26.336 1.00 51.31 80 VAL A O 1
ATOM 601 N N . ILE A 1 81 ? 22.668 -2.483 -25.916 1.00 52.03 81 ILE A N 1
ATOM 602 C CA . ILE A 1 81 ? 23.635 -2.165 -26.951 1.00 52.03 81 ILE A CA 1
ATOM 603 C C . ILE A 1 81 ? 24.027 -3.552 -27.431 1.00 52.03 81 ILE A C 1
ATOM 605 O O . ILE A 1 81 ? 24.793 -4.250 -26.770 1.00 52.03 81 ILE A O 1
ATOM 609 N N . SER A 1 82 ? 23.372 -4.029 -28.491 1.00 49.81 82 SER A N 1
ATOM 610 C CA . SER A 1 82 ? 23.811 -5.268 -29.128 1.00 49.81 82 SER A CA 1
ATOM 611 C C . SER A 1 82 ? 25.310 -5.137 -29.423 1.00 49.81 82 SER A C 1
ATOM 613 O O . SER A 1 82 ? 25.725 -4.071 -29.890 1.00 49.81 82 SER A O 1
ATOM 615 N N . PRO A 1 83 ? 26.125 -6.191 -29.247 1.00 52.56 83 PRO A N 1
ATOM 616 C CA . PRO A 1 83 ? 27.512 -6.178 -29.712 1.00 52.56 83 PRO A CA 1
ATOM 617 C C . PRO A 1 83 ? 27.612 -5.945 -31.235 1.00 52.56 83 PRO A C 1
ATOM 619 O O . PRO A 1 83 ? 28.693 -5.673 -31.741 1.00 52.56 83 PRO A O 1
ATOM 622 N N . ALA A 1 84 ? 26.486 -5.951 -31.960 1.00 53.91 84 ALA A N 1
ATOM 623 C CA . ALA A 1 84 ? 26.369 -5.473 -33.335 1.00 53.91 84 ALA A CA 1
ATOM 624 C C . ALA A 1 84 ? 26.822 -4.008 -33.538 1.00 53.91 84 ALA A C 1
ATOM 626 O O . ALA A 1 84 ? 27.333 -3.682 -34.602 1.00 53.91 84 ALA A O 1
ATOM 627 N N . LEU A 1 85 ? 26.724 -3.132 -32.525 1.00 53.72 85 LEU A N 1
ATOM 628 C CA . LEU A 1 85 ? 27.266 -1.762 -32.607 1.00 53.72 85 LEU A CA 1
ATOM 629 C C . LEU A 1 85 ? 28.782 -1.677 -32.363 1.00 53.72 85 LEU A C 1
ATOM 631 O O . LEU A 1 85 ? 29.367 -0.622 -32.585 1.00 53.72 85 LEU A O 1
ATOM 635 N N . ALA A 1 86 ? 29.431 -2.758 -31.926 1.00 54.09 86 ALA A N 1
ATOM 636 C CA . ALA A 1 86 ? 30.891 -2.826 -31.829 1.00 54.09 86 ALA A CA 1
ATOM 637 C C . ALA A 1 86 ? 31.542 -3.387 -33.112 1.00 54.09 86 ALA A C 1
ATOM 639 O O . ALA A 1 86 ? 32.767 -3.429 -33.211 1.00 54.09 86 ALA A O 1
ATOM 640 N N . GLY A 1 87 ? 30.732 -3.821 -34.086 1.00 59.34 87 GLY A N 1
ATOM 641 C CA . GLY A 1 87 ? 31.173 -4.260 -35.409 1.00 59.34 87 GLY A CA 1
ATOM 642 C C . GLY A 1 87 ? 31.162 -3.139 -36.454 1.00 59.34 87 GLY A C 1
ATOM 643 O O . GLY A 1 87 ? 30.949 -1.967 -36.148 1.00 59.34 87 GLY A O 1
ATOM 644 N N . VAL A 1 88 ? 31.368 -3.520 -37.717 1.00 57.91 88 VAL A N 1
ATOM 645 C CA . VAL A 1 88 ? 31.434 -2.634 -38.900 1.00 57.91 88 VAL A CA 1
ATOM 646 C C . VAL A 1 88 ? 30.255 -1.647 -38.984 1.00 57.91 88 VAL A C 1
ATOM 648 O O . VAL A 1 88 ? 30.433 -0.509 -39.422 1.00 57.91 88 VAL A O 1
ATOM 651 N N . ASP A 1 89 ? 29.084 -2.036 -38.480 1.00 57.94 89 ASP A N 1
ATOM 652 C CA . ASP A 1 89 ? 27.876 -1.207 -38.466 1.00 57.94 89 ASP A CA 1
ATOM 653 C C . ASP A 1 89 ? 27.984 0.014 -37.535 1.00 57.94 89 ASP A C 1
ATOM 655 O O . ASP A 1 89 ? 27.486 1.093 -37.864 1.00 57.94 89 ASP A O 1
ATOM 659 N N . GLY A 1 90 ? 28.691 -0.101 -36.405 1.00 68.69 90 GLY A N 1
ATOM 660 C CA . GLY A 1 90 ? 28.931 1.024 -35.494 1.00 68.69 90 GLY A CA 1
ATOM 661 C C . GLY A 1 90 ? 29.877 2.070 -36.082 1.00 68.69 90 GLY A C 1
ATOM 662 O O . GLY A 1 90 ? 29.650 3.274 -35.937 1.00 68.69 90 GLY A O 1
ATOM 663 N N . LEU A 1 91 ? 30.899 1.615 -36.815 1.00 72.81 91 LEU A N 1
ATOM 664 C CA . LEU A 1 91 ? 31.822 2.493 -37.538 1.00 72.81 91 LEU A CA 1
ATOM 665 C C . LEU A 1 91 ? 31.100 3.238 -38.669 1.00 72.81 91 LEU A C 1
ATOM 667 O O . LEU A 1 91 ? 31.302 4.439 -38.833 1.00 72.81 91 LEU A O 1
ATOM 671 N N . MET A 1 92 ? 30.230 2.552 -39.416 1.00 77.88 92 MET A N 1
ATOM 672 C CA . MET A 1 92 ? 29.439 3.165 -40.488 1.00 77.88 92 MET A CA 1
ATOM 673 C C . MET A 1 92 ? 28.454 4.205 -39.957 1.00 77.88 92 MET A C 1
ATOM 675 O O . MET A 1 92 ? 28.381 5.308 -40.497 1.00 77.88 92 MET A O 1
ATOM 679 N N . LEU A 1 93 ? 27.748 3.912 -38.864 1.00 81.44 93 LEU A N 1
ATOM 680 C CA . LEU A 1 93 ? 26.852 4.881 -38.227 1.00 81.44 93 LEU A CA 1
ATOM 681 C C . LEU A 1 93 ? 27.607 6.103 -37.687 1.00 81.44 93 LEU A C 1
ATOM 683 O O . LEU A 1 93 ? 27.169 7.236 -37.897 1.00 81.44 93 LEU A O 1
ATOM 687 N N . GLY A 1 94 ? 28.767 5.895 -37.056 1.00 83.69 94 GLY A N 1
ATOM 688 C CA . GLY A 1 94 ? 29.639 6.985 -36.615 1.00 83.69 94 GLY A CA 1
ATOM 689 C C . GLY A 1 94 ? 30.145 7.841 -37.780 1.00 83.69 94 GLY A C 1
ATOM 690 O O . GLY A 1 94 ? 30.095 9.070 -37.716 1.00 83.69 94 GLY A O 1
ATOM 691 N N . ALA A 1 95 ? 30.566 7.208 -38.877 1.00 85.38 95 ALA A N 1
ATOM 692 C CA . ALA A 1 95 ? 31.031 7.897 -40.077 1.00 85.38 95 ALA A CA 1
ATOM 693 C C . ALA A 1 95 ? 29.913 8.705 -40.756 1.00 85.38 95 ALA A C 1
ATOM 695 O O . ALA A 1 95 ? 30.135 9.859 -41.116 1.00 85.38 95 ALA A O 1
ATOM 696 N N . LEU A 1 96 ? 28.704 8.148 -40.878 1.00 87.50 96 LEU A N 1
ATOM 697 C CA . LEU A 1 96 ? 27.540 8.853 -41.428 1.00 87.50 96 LEU A CA 1
ATOM 698 C C . LEU A 1 96 ? 27.148 10.061 -40.570 1.00 87.50 96 LEU A C 1
ATOM 700 O O . LEU A 1 96 ? 26.845 11.126 -41.109 1.00 87.50 96 LEU A O 1
ATOM 704 N N . PHE A 1 97 ? 27.202 9.930 -39.243 1.00 88.31 97 PHE A N 1
ATOM 705 C CA . PHE A 1 97 ? 26.924 11.035 -38.327 1.00 88.31 97 PHE A CA 1
ATOM 706 C C . PHE A 1 97 ? 27.959 12.165 -38.456 1.00 88.31 97 PHE A C 1
ATOM 708 O O . PHE A 1 97 ? 27.592 13.336 -38.576 1.00 88.31 97 PHE A O 1
ATOM 715 N N . LEU A 1 98 ? 29.252 11.826 -38.508 1.00 90.75 98 LEU A N 1
ATOM 716 C CA . LEU A 1 98 ? 30.330 12.802 -38.695 1.00 90.75 98 LEU A CA 1
ATOM 717 C C . LEU A 1 98 ? 30.286 13.460 -40.079 1.00 90.75 98 LEU A C 1
ATOM 719 O O . LEU A 1 98 ? 30.470 14.673 -40.185 1.00 90.75 98 LEU A O 1
ATOM 723 N N . ALA A 1 99 ? 29.979 12.696 -41.129 1.00 89.56 99 ALA A N 1
ATOM 724 C CA . ALA A 1 99 ? 29.771 13.231 -42.470 1.00 89.56 99 ALA A CA 1
ATOM 725 C C . ALA A 1 99 ? 28.583 14.206 -42.502 1.00 89.56 99 ALA A C 1
ATOM 727 O O . ALA A 1 99 ? 28.702 15.300 -43.053 1.00 89.56 99 ALA A O 1
ATOM 728 N N . GLY A 1 100 ? 27.470 13.866 -41.843 1.00 88.56 100 GLY A N 1
ATOM 729 C CA . GLY A 1 100 ? 26.315 14.753 -41.690 1.00 88.56 100 GLY A CA 1
ATOM 730 C C . GLY A 1 100 ? 26.660 16.072 -40.989 1.00 88.56 100 GLY A C 1
ATOM 731 O O . GLY A 1 100 ? 26.264 17.140 -41.459 1.00 88.56 100 GLY A O 1
ATOM 732 N N . LEU A 1 101 ? 27.458 16.029 -39.916 1.00 90.06 101 LEU A N 1
ATOM 733 C CA . LEU A 1 101 ? 27.939 17.233 -39.225 1.00 90.06 101 LEU A CA 1
ATOM 734 C C . LEU A 1 101 ? 28.884 18.075 -40.097 1.00 90.06 101 LEU A C 1
ATOM 736 O O . LEU A 1 101 ? 28.762 19.303 -40.137 1.00 90.06 101 LEU A O 1
ATOM 740 N N . ALA A 1 102 ? 29.801 17.445 -40.832 1.00 87.94 102 ALA A N 1
ATOM 741 C CA . ALA A 1 102 ? 30.725 18.147 -41.722 1.00 87.94 102 ALA A CA 1
ATOM 742 C C . ALA A 1 102 ? 29.990 18.837 -42.885 1.00 87.94 102 ALA A C 1
ATOM 744 O O . ALA A 1 102 ? 30.265 20.000 -43.191 1.00 87.94 102 ALA A O 1
ATOM 745 N N . VAL A 1 103 ? 29.006 18.165 -43.492 1.00 88.88 103 VAL A N 1
ATOM 746 C CA . VAL A 1 103 ? 28.155 18.739 -44.549 1.00 88.88 103 VAL A CA 1
ATOM 747 C C . VAL A 1 103 ? 27.283 19.865 -43.991 1.00 88.88 103 VAL A C 1
ATOM 749 O O . VAL A 1 103 ? 27.215 20.941 -44.579 1.00 88.88 103 VAL A O 1
ATOM 752 N N . GLY A 1 104 ? 26.666 19.676 -42.823 1.00 83.88 104 GLY A N 1
ATOM 753 C CA . GLY A 1 104 ? 25.837 20.704 -42.190 1.00 83.88 104 GLY A CA 1
ATOM 754 C C . GLY A 1 104 ? 26.615 21.982 -41.859 1.00 83.88 104 GLY A C 1
ATOM 755 O O . GLY A 1 104 ? 26.155 23.085 -42.158 1.00 83.88 104 GLY A O 1
ATOM 756 N N . THR A 1 105 ? 27.821 21.846 -41.304 1.00 80.12 105 THR A N 1
ATOM 757 C CA . THR A 1 105 ? 28.675 22.996 -40.956 1.00 80.12 105 THR A CA 1
ATOM 758 C C . THR A 1 105 ? 29.233 23.706 -42.191 1.00 80.12 105 THR A C 1
ATOM 760 O O . THR A 1 105 ? 29.262 24.938 -42.225 1.00 80.12 105 THR A O 1
ATOM 763 N N . THR A 1 106 ? 29.607 22.975 -43.247 1.00 77.75 106 THR A N 1
ATOM 764 C CA . THR A 1 106 ? 30.027 23.589 -44.522 1.00 77.75 106 THR A CA 1
ATOM 765 C C . THR A 1 106 ? 28.872 24.291 -45.235 1.00 77.75 106 THR A C 1
ATOM 767 O O . THR A 1 106 ? 29.053 25.396 -45.748 1.00 77.75 106 THR A O 1
ATOM 770 N N . TRP A 1 107 ? 27.661 23.733 -45.199 1.00 72.69 107 TRP A N 1
ATOM 771 C CA . TRP A 1 107 ? 26.467 24.359 -45.778 1.00 72.69 107 TRP A CA 1
ATOM 772 C C . TRP A 1 107 ? 26.006 25.595 -45.001 1.00 72.69 107 TRP A C 1
ATOM 774 O O . TRP A 1 107 ? 25.559 26.570 -45.608 1.00 72.69 107 TRP A O 1
ATOM 784 N N . GLN A 1 108 ? 26.150 25.610 -43.673 1.00 66.12 108 GLN A N 1
ATOM 785 C CA . GLN A 1 108 ? 25.928 26.816 -42.869 1.00 66.12 108 GLN A CA 1
ATOM 786 C C . GLN A 1 108 ? 26.920 27.926 -43.231 1.00 66.12 108 GLN A C 1
ATOM 788 O O . GLN A 1 108 ? 26.510 29.076 -43.379 1.00 66.12 108 GLN A O 1
ATOM 793 N N . LYS A 1 109 ? 28.191 27.575 -43.459 1.00 62.31 109 LYS A N 1
ATOM 794 C CA . LYS A 1 109 ? 29.243 28.521 -43.861 1.00 62.31 109 LYS A CA 1
ATOM 795 C C . LYS A 1 109 ? 29.029 29.093 -45.270 1.00 62.31 109 LYS A C 1
ATOM 797 O O . LYS A 1 109 ? 29.360 30.247 -45.527 1.00 62.31 109 LYS A O 1
ATOM 802 N N . LEU A 1 110 ? 28.428 28.313 -46.170 1.00 60.91 110 LEU A N 1
ATOM 803 C CA . LEU A 1 110 ? 28.014 28.774 -47.501 1.00 60.91 110 LEU A CA 1
ATOM 804 C C . LEU A 1 110 ? 26.755 29.657 -47.443 1.00 60.91 110 LEU A C 1
ATOM 806 O O . LEU A 1 110 ? 26.653 30.640 -48.174 1.00 60.91 110 LEU A O 1
ATOM 810 N N . ARG A 1 111 ? 25.813 29.372 -46.534 1.00 58.44 111 ARG A N 1
ATOM 811 C CA . ARG A 1 111 ? 24.607 30.197 -46.333 1.00 58.44 111 ARG A CA 1
ATOM 812 C C . ARG A 1 111 ? 24.867 31.534 -45.643 1.00 58.44 111 ARG A C 1
ATOM 814 O O . ARG A 1 111 ? 24.053 32.437 -45.798 1.00 58.44 111 ARG A O 1
ATOM 821 N N . THR A 1 112 ? 25.984 31.706 -44.939 1.00 57.94 112 THR A N 1
ATOM 822 C CA . THR A 1 112 ? 26.372 33.007 -44.363 1.00 57.94 112 THR A CA 1
ATOM 823 C C . THR A 1 112 ? 26.820 34.050 -45.398 1.00 57.94 112 THR A C 1
ATOM 825 O O . THR A 1 112 ? 27.037 35.195 -45.020 1.00 57.94 112 THR A O 1
ATOM 828 N N . GLY A 1 113 ? 26.917 33.694 -46.688 1.00 56.12 113 GLY A N 1
ATOM 829 C CA . GLY A 1 113 ? 27.189 34.631 -47.790 1.00 56.12 113 GLY A CA 1
ATOM 830 C C . GLY A 1 113 ? 25.973 35.023 -48.642 1.00 56.12 113 GLY A C 1
ATOM 831 O O . GLY A 1 113 ? 26.105 35.878 -49.513 1.00 56.12 113 GLY A O 1
ATOM 832 N N . ALA A 1 114 ? 24.796 34.427 -48.422 1.00 54.06 114 ALA A N 1
ATOM 833 C CA . ALA A 1 114 ? 23.582 34.795 -49.151 1.00 54.06 114 ALA A CA 1
ATOM 834 C C . ALA A 1 114 ? 22.781 35.832 -48.341 1.00 54.06 114 ALA A C 1
ATOM 836 O O . ALA A 1 114 ? 22.506 35.585 -47.161 1.00 54.06 114 ALA A O 1
ATOM 837 N N . PRO A 1 115 ? 22.383 36.978 -48.927 1.00 47.84 115 PRO A N 1
ATOM 838 C CA . PRO A 1 115 ? 21.563 37.952 -48.223 1.00 47.84 115 PRO A CA 1
ATOM 839 C C . PRO A 1 115 ? 20.233 37.289 -47.856 1.00 47.84 115 PRO A C 1
ATOM 841 O O . PRO A 1 115 ? 19.516 36.776 -48.716 1.00 47.84 115 PRO A O 1
ATOM 844 N N . ARG A 1 116 ? 19.912 37.264 -46.558 1.00 54.06 116 ARG A N 1
ATOM 845 C CA . ARG A 1 116 ? 18.577 36.865 -46.102 1.00 54.06 116 ARG A CA 1
ATOM 846 C C . ARG A 1 116 ? 17.563 37.813 -46.750 1.00 54.06 116 ARG A C 1
ATOM 848 O O . ARG A 1 116 ? 17.755 39.025 -46.633 1.00 54.06 116 ARG A O 1
ATOM 855 N N . PRO A 1 117 ? 16.476 37.326 -47.374 1.00 46.81 117 PRO A N 1
ATOM 856 C CA . PRO A 1 117 ? 15.344 38.197 -47.621 1.00 46.81 117 PRO A CA 1
ATOM 857 C C . PRO A 1 117 ? 14.830 38.663 -46.257 1.00 46.81 117 PRO A C 1
ATOM 859 O O . PRO A 1 117 ? 14.577 37.859 -45.356 1.00 46.81 117 PRO A O 1
ATOM 862 N N . HIS A 1 118 ? 14.771 39.980 -46.096 1.00 47.72 118 HIS A N 1
ATOM 863 C CA . HIS A 1 118 ? 14.260 40.643 -44.910 1.00 47.72 118 HIS A CA 1
ATOM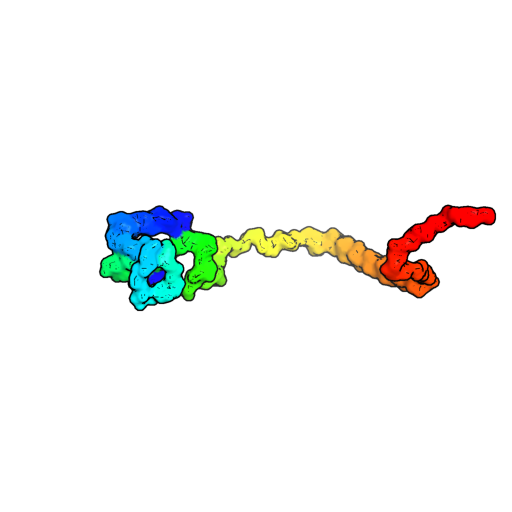 864 C C . HIS A 1 118 ? 12.768 40.318 -44.786 1.00 47.72 118 HIS A C 1
ATOM 866 O O . HIS A 1 118 ? 11.941 40.870 -45.507 1.00 47.72 118 HIS A O 1
ATOM 872 N N . VAL A 1 119 ? 12.417 39.385 -43.903 1.00 50.88 119 VAL A N 1
ATOM 873 C CA . VAL A 1 119 ? 11.029 39.196 -43.481 1.00 50.88 119 VAL A CA 1
ATOM 874 C C . VAL A 1 119 ? 10.763 40.263 -42.427 1.00 50.88 119 VAL A C 1
ATOM 876 O O . VAL A 1 119 ? 11.255 40.164 -41.305 1.00 50.88 119 VAL A O 1
ATOM 879 N N . ASN A 1 120 ? 10.044 41.318 -42.816 1.00 45.84 120 ASN A N 1
ATOM 880 C CA . ASN A 1 120 ? 9.470 42.252 -41.853 1.00 45.84 120 ASN A CA 1
ATOM 881 C C . ASN A 1 120 ? 8.448 41.520 -40.977 1.00 45.84 120 ASN A C 1
ATOM 883 O O . ASN A 1 120 ? 7.743 40.627 -41.444 1.00 45.84 120 ASN A O 1
ATOM 887 N N . ALA A 1 121 ? 8.394 41.913 -39.705 1.00 54.62 121 ALA A N 1
ATOM 888 C CA . ALA A 1 121 ? 7.571 41.293 -38.670 1.00 54.62 121 ALA A CA 1
ATOM 889 C C . ALA A 1 121 ? 6.059 41.560 -38.810 1.00 54.62 121 ALA A C 1
ATOM 891 O O . ALA A 1 121 ? 5.293 41.062 -37.993 1.00 54.62 121 ALA A O 1
ATOM 892 N N . ASP A 1 122 ? 5.623 42.275 -39.847 1.00 49.66 122 ASP A N 1
ATOM 893 C CA . ASP A 1 122 ? 4.208 42.472 -40.146 1.00 49.66 122 ASP A CA 1
ATOM 894 C C . ASP A 1 122 ? 3.820 41.691 -41.398 1.00 49.66 122 ASP A C 1
ATOM 896 O O . ASP A 1 122 ? 4.193 42.013 -42.528 1.00 49.66 122 ASP A O 1
ATOM 900 N N . GLY A 1 123 ? 3.076 40.609 -41.177 1.00 51.41 123 GLY A N 1
ATOM 901 C CA . GLY A 1 123 ? 2.482 39.798 -42.226 1.00 51.41 123 GLY A CA 1
ATOM 902 C C . GLY A 1 123 ? 1.367 40.553 -42.940 1.00 51.41 123 GLY A C 1
ATOM 903 O O . GLY A 1 123 ? 0.194 40.306 -42.675 1.00 51.41 123 GLY A O 1
ATOM 904 N N . GLN A 1 124 ? 1.715 41.420 -43.890 1.00 43.31 124 GLN A N 1
ATOM 905 C CA . GLN A 1 124 ? 0.748 41.984 -44.827 1.00 43.31 124 GLN A CA 1
ATOM 906 C C . GLN A 1 124 ? 1.205 41.828 -46.277 1.00 43.31 124 GLN A C 1
ATOM 908 O O . GLN A 1 124 ? 2.228 42.337 -46.724 1.00 43.31 124 GLN A O 1
ATOM 913 N N . ARG A 1 125 ? 0.402 41.052 -47.009 1.00 49.78 125 ARG A N 1
ATOM 914 C CA . ARG A 1 125 ? 0.502 40.799 -48.443 1.00 49.78 125 ARG A CA 1
ATOM 915 C C . ARG A 1 125 ? -0.071 42.012 -49.172 1.00 49.78 125 ARG A C 1
ATOM 917 O O . ARG A 1 125 ? -1.287 42.115 -49.312 1.00 49.78 125 ARG A O 1
ATOM 924 N N . GLU A 1 126 ? 0.787 42.923 -49.613 1.00 41.62 126 GLU A N 1
ATOM 925 C CA . GLU A 1 126 ? 0.365 44.057 -50.436 1.00 41.62 126 GLU A CA 1
ATOM 926 C C . GLU A 1 126 ? -0.084 43.546 -51.819 1.00 41.62 126 GLU A C 1
ATOM 928 O O . GLU A 1 126 ? 0.686 42.961 -52.588 1.00 41.62 126 GLU A O 1
ATOM 933 N N . LYS A 1 127 ? -1.387 43.683 -52.089 1.00 47.06 127 LYS A N 1
ATOM 934 C CA . LYS A 1 127 ? -2.021 43.474 -53.396 1.00 47.06 127 LYS A CA 1
ATOM 935 C C . LYS A 1 127 ? -1.480 44.526 -54.372 1.00 47.06 127 LYS A C 1
ATOM 937 O O . LYS A 1 127 ? -1.557 45.712 -54.082 1.00 47.06 127 LYS A O 1
ATOM 942 N N . ARG A 1 128 ? -1.026 44.100 -55.555 1.00 51.09 128 ARG A N 1
ATOM 943 C CA . ARG A 1 128 ? -0.921 44.986 -56.725 1.00 51.09 128 ARG A CA 1
ATOM 944 C C . ARG A 1 128 ? -2.318 45.208 -57.309 1.00 51.09 128 ARG A C 1
ATOM 946 O O . ARG A 1 128 ? -2.933 44.232 -57.732 1.00 51.09 128 ARG A O 1
ATOM 953 N N . GLU A 1 129 ? -2.764 46.456 -57.385 1.00 44.12 129 GLU A N 1
ATOM 954 C CA . GLU A 1 129 ? -3.882 46.916 -58.225 1.00 44.12 129 GLU A CA 1
ATOM 955 C C . GLU A 1 129 ? -3.503 48.268 -58.861 1.00 44.12 129 GLU A C 1
ATOM 957 O O . GLU A 1 129 ? -3.080 49.157 -58.131 1.00 44.12 129 GLU A O 1
ATOM 962 N N . GLY A 1 130 ? -3.674 48.375 -60.193 1.00 46.34 130 GLY A N 1
ATOM 963 C CA . GLY A 1 130 ? -3.706 49.610 -61.012 1.00 46.34 130 GLY A CA 1
ATOM 964 C C . GLY A 1 130 ? -2.365 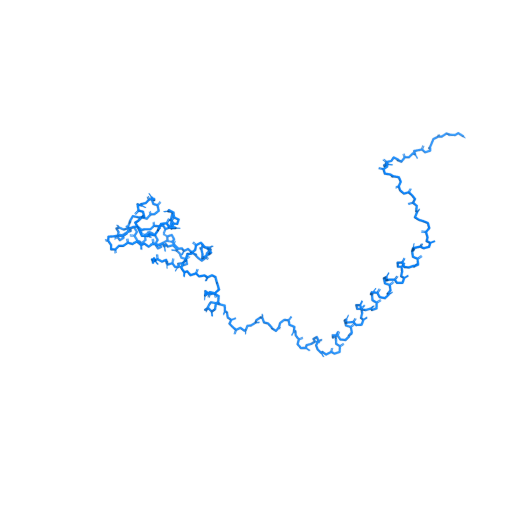50.335 -61.180 1.00 46.34 130 GLY A C 1
ATOM 965 O O . GLY A 1 130 ? -1.623 50.471 -60.221 1.00 46.34 130 GLY A O 1
ATOM 966 N N . GLU A 1 131 ? -1.944 50.829 -62.341 1.00 38.78 131 GLU A N 1
ATOM 967 C CA . GLU A 1 131 ? -2.597 51.167 -63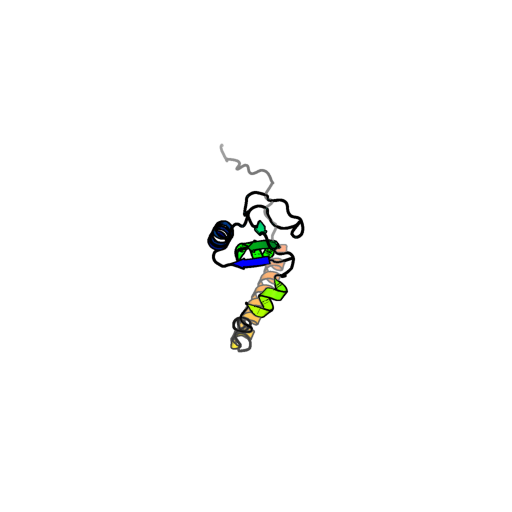.614 1.00 38.78 131 GLU A CA 1
ATOM 968 C C . GLU A 1 131 ? -1.500 51.237 -64.696 1.00 38.78 131 GLU A C 1
ATOM 970 O O . GLU A 1 131 ? -0.349 51.591 -64.335 1.00 38.78 131 GLU A O 1
#

Mean predicted aligned error: 16.92 Å